Protein AF-A0A4Z0JCE6-F1 (afdb_monomer_lite)

Structure (mmCIF, N/CA/C/O backbone):
data_AF-A0A4Z0JCE6-F1
#
_entry.id   AF-A0A4Z0JCE6-F1
#
loop_
_atom_site.group_PDB
_atom_site.id
_atom_site.type_symbol
_atom_site.label_atom_id
_atom_site.label_alt_id
_atom_site.label_comp_id
_atom_site.label_asym_id
_atom_site.label_entity_id
_atom_site.label_seq_id
_atom_site.pdbx_PDB_ins_code
_atom_site.Cartn_x
_atom_site.Cartn_y
_atom_site.Cartn_z
_atom_site.occupancy
_atom_site.B_iso_or_equiv
_atom_site.auth_seq_id
_atom_site.auth_comp_id
_atom_site.auth_asym_id
_atom_site.auth_atom_id
_atom_site.pdbx_PDB_model_num
ATOM 1 N N . MET A 1 1 ? 18.929 -9.005 -11.482 1.00 52.47 1 MET A N 1
ATOM 2 C CA . MET A 1 1 ? 18.056 -8.595 -12.606 1.00 52.47 1 MET A CA 1
ATOM 3 C C . MET A 1 1 ? 18.894 -7.734 -13.531 1.00 52.47 1 MET A C 1
ATOM 5 O O . MET A 1 1 ? 19.458 -6.765 -13.039 1.00 52.47 1 MET A O 1
ATOM 9 N N . LYS A 1 2 ? 19.049 -8.124 -14.800 1.00 52.56 2 LYS A N 1
ATOM 10 C CA . LYS A 1 2 ? 19.831 -7.386 -15.803 1.00 52.56 2 LYS A CA 1
ATOM 11 C C . LYS A 1 2 ? 18.882 -6.954 -16.922 1.00 52.56 2 LYS A C 1
ATOM 13 O O . LYS A 1 2 ? 18.143 -7.790 -17.440 1.00 52.56 2 LYS A O 1
ATOM 18 N N . THR A 1 3 ? 18.894 -5.665 -17.233 1.00 54.94 3 THR A N 1
ATOM 19 C CA . THR A 1 3 ? 18.246 -5.094 -18.416 1.00 54.94 3 THR A CA 1
ATOM 20 C C . THR A 1 3 ? 19.361 -4.690 -19.367 1.00 54.94 3 THR A C 1
ATOM 22 O O . THR A 1 3 ? 20.324 -4.066 -18.922 1.00 54.94 3 THR A O 1
ATOM 25 N N . GLN A 1 4 ? 19.256 -5.058 -20.638 1.00 74.31 4 GLN A N 1
ATOM 26 C CA . GLN A 1 4 ? 20.188 -4.638 -21.682 1.00 74.31 4 GLN A CA 1
ATOM 27 C C . GLN A 1 4 ? 19.403 -3.940 -22.783 1.00 74.31 4 GLN A C 1
ATOM 29 O O . GLN A 1 4 ? 18.333 -4.405 -23.173 1.00 74.31 4 GLN A O 1
ATOM 34 N N . VAL A 1 5 ? 19.925 -2.811 -23.248 1.00 76.12 5 VAL A N 1
ATOM 35 C CA . VAL A 1 5 ? 19.391 -2.100 -24.407 1.00 76.12 5 VAL A CA 1
ATOM 36 C C . VAL A 1 5 ? 20.322 -2.417 -25.562 1.00 76.12 5 VAL A C 1
ATOM 38 O O . VAL A 1 5 ? 21.513 -2.125 -25.486 1.00 76.12 5 VAL A O 1
ATOM 41 N N . ILE A 1 6 ? 19.783 -3.066 -26.584 1.00 81.88 6 ILE A N 1
ATOM 42 C CA . ILE A 1 6 ? 20.495 -3.405 -27.809 1.00 81.88 6 ILE A CA 1
ATOM 43 C C . ILE A 1 6 ? 19.996 -2.444 -28.878 1.00 81.88 6 ILE A C 1
ATOM 45 O O . ILE A 1 6 ? 18.786 -2.257 -29.033 1.00 81.88 6 ILE A O 1
ATOM 49 N N . ASN A 1 7 ? 20.940 -1.821 -29.575 1.00 76.38 7 ASN A N 1
ATOM 50 C CA . ASN A 1 7 ? 20.650 -1.002 -30.735 1.00 76.38 7 ASN A CA 1
ATOM 51 C C . ASN A 1 7 ? 20.982 -1.840 -31.969 1.00 76.38 7 ASN A C 1
ATOM 53 O O . ASN A 1 7 ? 22.150 -2.124 -32.223 1.00 76.38 7 ASN A O 1
ATOM 57 N N . ASP A 1 8 ? 19.948 -2.303 -32.659 1.00 66.62 8 ASP A N 1
ATOM 58 C CA . ASP A 1 8 ? 20.059 -3.169 -33.828 1.00 66.62 8 ASP A CA 1
ATOM 59 C C . ASP A 1 8 ? 19.451 -2.431 -35.021 1.00 66.62 8 ASP A C 1
ATOM 61 O O . ASP A 1 8 ? 18.231 -2.315 -35.108 1.00 66.62 8 ASP A O 1
ATOM 65 N N . HIS A 1 9 ? 20.290 -1.869 -35.896 1.00 60.09 9 HIS A N 1
ATOM 66 C CA . HIS A 1 9 ? 19.865 -1.179 -37.124 1.00 60.09 9 HIS A CA 1
ATOM 67 C C . HIS A 1 9 ? 18.701 -0.182 -36.906 1.00 60.09 9 HIS A C 1
ATOM 69 O O . HIS A 1 9 ? 17.606 -0.358 -37.444 1.00 60.09 9 HIS A O 1
ATOM 75 N N . ASP A 1 10 ? 18.910 0.822 -36.044 1.00 63.88 10 ASP A N 1
ATOM 76 C CA . ASP A 1 10 ? 17.919 1.837 -35.624 1.00 63.88 10 ASP A CA 1
ATOM 77 C C . ASP A 1 10 ? 16.664 1.304 -34.906 1.00 63.88 10 ASP A C 1
ATOM 79 O O . ASP A 1 10 ? 15.736 2.056 -34.586 1.00 63.88 10 ASP A O 1
ATOM 83 N N . LYS A 1 11 ? 16.629 0.009 -34.575 1.00 75.56 11 LYS A N 1
ATOM 84 C CA . LYS A 1 11 ? 15.600 -0.591 -33.727 1.00 75.56 11 LYS A CA 1
ATOM 85 C C . LYS A 1 11 ? 16.148 -0.792 -32.326 1.00 75.56 11 LYS A C 1
ATOM 87 O O . LYS A 1 11 ? 17.077 -1.557 -32.076 1.00 75.56 11 LYS A O 1
ATOM 92 N N . ILE A 1 12 ? 15.491 -0.135 -31.380 1.00 79.31 12 ILE A N 1
ATOM 93 C CA . ILE A 1 12 ? 15.782 -0.311 -29.963 1.00 79.31 12 ILE A CA 1
ATOM 94 C C . ILE A 1 12 ? 15.058 -1.561 -29.466 1.00 79.31 12 ILE A C 1
ATOM 96 O O . ILE A 1 12 ? 13.821 -1.629 -29.457 1.00 79.31 12 ILE A O 1
ATOM 100 N N . ILE A 1 13 ? 15.845 -2.542 -29.026 1.00 82.38 13 ILE A N 1
ATOM 101 C CA . ILE A 1 13 ? 15.374 -3.789 -28.427 1.00 82.38 13 ILE A CA 1
ATOM 102 C C . ILE A 1 13 ? 15.821 -3.821 -26.972 1.00 82.38 13 ILE A C 1
ATOM 104 O O . ILE A 1 13 ? 16.997 -3.661 -26.649 1.00 82.38 13 ILE A O 1
ATOM 108 N N . VAL A 1 14 ? 14.873 -4.049 -26.069 1.00 75.00 14 VAL A N 1
ATOM 109 C CA . VAL A 1 14 ? 15.154 -4.114 -24.636 1.00 75.00 14 VAL A CA 1
ATOM 110 C C . VAL A 1 14 ? 15.045 -5.555 -24.181 1.00 75.00 14 VAL A C 1
ATOM 112 O O . VAL A 1 14 ? 13.976 -6.156 -24.255 1.00 75.00 14 VAL A O 1
ATOM 115 N N . VAL A 1 15 ? 16.152 -6.110 -23.698 1.00 77.00 15 VAL A N 1
ATOM 116 C CA . VAL A 1 15 ? 16.209 -7.462 -23.146 1.00 77.00 15 VAL A CA 1
ATOM 117 C C . VAL A 1 15 ? 16.034 -7.391 -21.635 1.00 77.00 15 VAL A C 1
ATOM 119 O O . VAL A 1 15 ? 16.836 -6.780 -20.927 1.00 77.00 15 VAL A O 1
ATOM 122 N N . TYR A 1 16 ? 14.989 -8.039 -21.126 1.00 61.94 16 TYR A N 1
ATOM 123 C CA . TYR A 1 16 ? 14.695 -8.143 -19.699 1.00 61.94 16 TYR A CA 1
ATOM 124 C C . TYR A 1 16 ? 14.464 -9.605 -19.308 1.00 61.94 16 TYR A C 1
ATOM 126 O O . TYR A 1 16 ? 13.560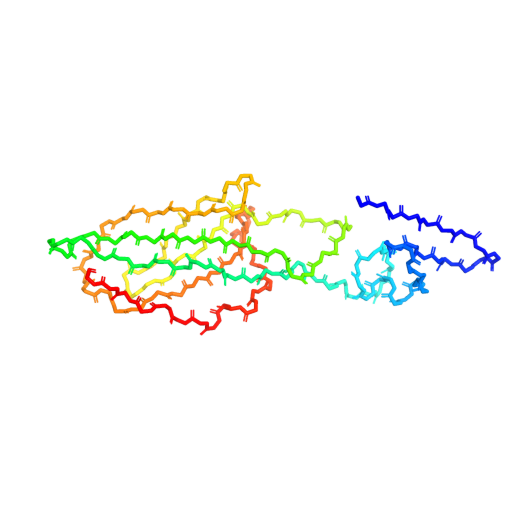 -10.261 -19.827 1.00 61.94 16 TYR A O 1
ATOM 134 N N . ASN A 1 17 ? 15.286 -10.117 -18.382 1.00 67.94 17 ASN A N 1
ATOM 135 C CA . ASN A 1 17 ? 15.288 -11.525 -17.951 1.00 67.94 17 ASN A CA 1
ATOM 136 C C . ASN A 1 17 ? 15.326 -12.524 -19.130 1.00 67.94 17 ASN A C 1
ATOM 138 O O . ASN A 1 17 ? 14.596 -13.512 -19.130 1.00 67.94 17 ASN A O 1
ATOM 142 N N . GLY A 1 18 ? 16.143 -12.241 -20.150 1.00 70.12 18 GLY A N 1
ATOM 143 C CA . GLY A 1 18 ? 16.300 -13.104 -21.328 1.00 70.12 18 GLY A CA 1
ATOM 144 C C . GLY A 1 18 ? 15.177 -13.008 -22.367 1.00 70.12 18 GLY A C 1
ATOM 145 O O . GLY A 1 18 ? 15.199 -13.755 -23.336 1.00 70.12 18 GLY A O 1
ATOM 146 N N . LYS A 1 19 ? 14.203 -12.103 -22.194 1.00 69.25 19 LYS A N 1
ATOM 147 C CA . LYS A 1 19 ? 13.151 -11.831 -23.186 1.00 69.25 19 LYS A CA 1
ATOM 148 C C . LYS A 1 19 ? 13.358 -10.474 -23.843 1.00 69.25 19 LYS A C 1
ATOM 150 O O . LYS A 1 19 ? 13.586 -9.494 -23.136 1.00 69.25 19 LYS A O 1
ATOM 155 N N . SER A 1 20 ? 13.222 -10.429 -25.163 1.00 80.06 20 SER A N 1
ATOM 156 C CA . SER A 1 20 ? 13.356 -9.216 -25.973 1.00 80.06 20 SER A CA 1
ATOM 157 C C . SER A 1 20 ? 12.014 -8.513 -26.164 1.00 80.06 20 SER A C 1
ATOM 159 O O . SER A 1 20 ? 11.002 -9.157 -26.439 1.00 80.06 20 SER A O 1
ATOM 161 N N . TYR A 1 21 ? 12.014 -7.188 -26.042 1.00 77.62 21 TYR A N 1
ATOM 162 C CA . TYR A 1 21 ? 10.844 -6.335 -26.238 1.00 77.62 21 TYR A CA 1
ATOM 163 C C . TYR A 1 21 ? 11.179 -5.202 -27.222 1.00 77.62 21 TYR A C 1
ATOM 165 O O . TYR A 1 21 ? 12.177 -4.508 -27.004 1.00 77.62 21 TYR A O 1
ATOM 173 N N . PRO A 1 22 ? 10.363 -4.963 -28.266 1.00 82.25 22 PRO A N 1
ATOM 174 C CA . PRO A 1 22 ? 10.521 -3.796 -29.136 1.00 82.25 22 PRO A CA 1
ATOM 175 C C . PRO A 1 22 ? 10.225 -2.503 -28.365 1.00 82.25 22 PRO A C 1
ATOM 177 O O . PRO A 1 22 ? 9.381 -2.512 -27.467 1.00 82.25 22 PRO A O 1
ATOM 180 N N . ALA A 1 23 ? 10.866 -1.390 -28.737 1.00 77.12 23 ALA A N 1
ATOM 181 C CA . ALA A 1 23 ? 10.812 -0.098 -28.038 1.00 77.12 23 ALA A CA 1
ATOM 182 C C . ALA A 1 23 ? 9.417 0.307 -27.528 1.00 77.12 23 ALA A C 1
ATOM 184 O O . ALA A 1 23 ? 9.243 0.500 -26.333 1.00 77.12 23 ALA A O 1
ATOM 185 N N . ASN A 1 24 ? 8.392 0.326 -28.387 1.00 74.19 24 ASN A N 1
ATOM 186 C CA . ASN A 1 24 ? 7.025 0.707 -27.996 1.00 74.19 24 ASN A CA 1
ATOM 187 C C . ASN A 1 24 ? 6.438 -0.229 -26.921 1.00 74.19 24 ASN A C 1
ATOM 189 O O . ASN A 1 24 ? 5.818 0.211 -25.951 1.00 74.19 24 ASN A O 1
ATOM 193 N N . GLN A 1 25 ? 6.668 -1.538 -27.049 1.00 70.19 25 GLN A N 1
ATOM 194 C CA . GLN A 1 25 ? 6.238 -2.512 -26.048 1.00 70.19 25 GLN A CA 1
ATOM 195 C C . GLN A 1 25 ? 7.056 -2.368 -24.761 1.00 70.19 25 GLN A C 1
ATOM 197 O O . GLN A 1 25 ? 6.480 -2.353 -23.676 1.00 70.19 25 GLN A O 1
ATOM 202 N N . ALA A 1 26 ? 8.371 -2.188 -24.867 1.00 66.50 26 ALA A N 1
ATOM 203 C CA . ALA A 1 26 ? 9.254 -1.915 -23.743 1.00 66.50 26 ALA A CA 1
ATOM 204 C C . ALA A 1 26 ? 8.841 -0.633 -22.999 1.00 66.50 26 ALA A C 1
ATOM 206 O O . ALA A 1 26 ? 8.806 -0.633 -21.773 1.00 66.50 26 ALA A O 1
ATOM 207 N N . SER A 1 27 ? 8.421 0.418 -23.702 1.00 67.25 27 SER A N 1
ATOM 208 C CA . SER A 1 27 ? 7.929 1.674 -23.125 1.00 67.25 27 SER A CA 1
ATOM 209 C C . SER A 1 27 ? 6.555 1.549 -22.488 1.00 67.25 27 SER A C 1
ATOM 211 O O . SER A 1 27 ? 6.346 2.025 -21.371 1.00 67.25 27 SER A O 1
ATOM 213 N N . LYS A 1 28 ? 5.633 0.803 -23.107 1.00 57.03 28 LYS A N 1
ATOM 214 C CA . LYS A 1 28 ? 4.363 0.408 -22.471 1.00 57.03 28 LYS A CA 1
ATOM 215 C C . LYS A 1 28 ? 4.572 -0.456 -21.224 1.00 57.03 28 LYS A C 1
ATOM 217 O O . LYS A 1 28 ? 3.712 -0.465 -20.342 1.00 57.03 28 LYS A O 1
ATOM 222 N N . LEU A 1 29 ? 5.693 -1.169 -21.135 1.00 54.09 29 LEU A N 1
ATOM 223 C CA . LEU A 1 29 ? 6.101 -1.974 -19.980 1.00 54.09 29 LEU A CA 1
ATOM 224 C C . LEU A 1 29 ? 7.016 -1.213 -18.997 1.00 54.09 29 LEU A C 1
ATOM 226 O O . LEU A 1 29 ? 7.316 -1.742 -17.930 1.00 54.09 29 LEU A O 1
ATOM 230 N N . GLY A 1 30 ? 7.435 0.019 -19.314 1.00 55.47 30 GLY A N 1
ATOM 231 C CA . GLY A 1 30 ? 8.345 0.826 -18.487 1.00 55.47 30 GLY A CA 1
ATOM 232 C C . GLY A 1 30 ? 9.773 0.270 -18.372 1.00 55.47 30 GLY A C 1
ATOM 233 O O . GLY A 1 30 ? 10.444 0.475 -17.359 1.00 55.47 30 GLY A O 1
ATOM 234 N N . LEU A 1 31 ? 10.211 -0.479 -19.385 1.00 58.38 31 LEU A N 1
ATOM 235 C CA . LEU A 1 31 ? 11.571 -0.994 -19.553 1.00 58.38 31 LEU A CA 1
ATOM 236 C C . LEU A 1 31 ? 12.474 -0.015 -20.327 1.00 58.38 31 LEU A C 1
ATOM 238 O O . LEU A 1 31 ? 13.694 -0.129 -20.238 1.00 58.38 31 LEU A O 1
ATOM 242 N N . TYR A 1 32 ? 11.882 0.920 -21.081 1.00 62.78 32 TYR A N 1
ATOM 243 C CA . TYR A 1 32 ? 12.574 1.896 -21.928 1.00 62.78 32 TYR A CA 1
ATOM 244 C C . TYR A 1 32 ? 11.782 3.213 -22.016 1.00 62.78 32 TYR A C 1
ATOM 246 O O . TYR A 1 32 ? 10.584 3.161 -22.303 1.00 62.78 32 TYR A O 1
ATOM 254 N N . PRO A 1 33 ? 12.389 4.386 -21.778 1.00 56.38 33 PRO A N 1
ATOM 255 C CA . PRO A 1 33 ? 11.693 5.665 -21.904 1.00 56.38 33 PRO A CA 1
ATOM 256 C C . PRO A 1 33 ? 11.466 6.027 -23.384 1.00 56.38 33 PRO A C 1
ATOM 258 O O . PRO A 1 33 ? 12.413 6.035 -24.163 1.00 56.38 33 PRO A O 1
ATOM 261 N N . GLN A 1 34 ? 10.230 6.366 -23.773 1.00 65.56 34 GLN A N 1
ATOM 262 C CA . GLN A 1 34 ? 9.892 6.839 -25.127 1.00 65.56 34 GLN A CA 1
ATOM 263 C C . GLN A 1 34 ? 8.962 8.055 -25.060 1.00 65.56 34 GLN A C 1
ATOM 265 O O . GLN A 1 34 ? 7.947 8.042 -24.359 1.00 65.56 34 GLN A O 1
ATOM 270 N N . SER A 1 35 ? 9.300 9.106 -25.813 1.00 59.28 35 SER A N 1
ATOM 271 C CA . SER A 1 35 ? 8.482 10.320 -25.906 1.00 59.28 35 SER A CA 1
ATOM 272 C C . SER A 1 35 ? 7.080 10.003 -26.442 1.00 59.28 35 SER A C 1
ATOM 274 O O . SER A 1 35 ? 6.923 9.195 -27.355 1.00 59.28 35 SER A O 1
ATOM 276 N N . GLY A 1 36 ? 6.045 10.607 -25.852 1.00 60.00 36 GLY A N 1
ATOM 277 C CA . GLY A 1 36 ? 4.649 10.411 -26.266 1.00 60.00 36 GLY A CA 1
ATOM 278 C C . GLY A 1 36 ? 3.980 9.113 -25.788 1.00 60.00 36 GLY A C 1
ATOM 279 O O . GLY A 1 36 ? 2.774 8.957 -25.970 1.00 60.00 36 GLY A O 1
ATOM 280 N N . VAL A 1 37 ? 4.695 8.201 -25.116 1.00 52.72 37 VAL A N 1
ATOM 281 C CA . VAL A 1 37 ? 4.109 6.975 -24.547 1.00 52.72 37 VAL A CA 1
ATOM 282 C C . VAL A 1 37 ? 3.865 7.155 -23.048 1.00 52.72 37 VAL A C 1
ATOM 284 O O . VAL A 1 37 ? 4.782 7.400 -22.268 1.00 52.72 37 VAL A O 1
ATOM 287 N N . LYS A 1 38 ? 2.607 7.014 -22.608 1.00 48.75 38 LYS A N 1
ATOM 288 C CA . LYS A 1 38 ? 2.256 7.075 -21.181 1.00 48.75 38 LYS A CA 1
ATOM 289 C C . LYS A 1 38 ? 2.773 5.825 -20.462 1.00 48.75 38 LYS A C 1
ATOM 291 O O . LYS A 1 38 ? 2.155 4.766 -20.528 1.00 48.75 38 LYS A O 1
ATOM 296 N N . GLU A 1 39 ? 3.887 5.973 -19.756 1.00 48.31 39 GLU A N 1
ATOM 297 C CA . GLU A 1 39 ? 4.542 4.891 -19.015 1.00 48.31 39 GLU A CA 1
ATOM 298 C C . GLU A 1 39 ? 3.610 4.239 -17.975 1.00 48.31 39 GLU A C 1
ATOM 300 O O . GLU A 1 39 ? 2.907 4.913 -17.204 1.00 48.31 39 GLU A O 1
ATOM 305 N N . ASN A 1 40 ? 3.622 2.902 -17.921 1.00 47.44 40 ASN A N 1
ATOM 306 C CA . ASN A 1 40 ? 2.856 2.138 -16.939 1.00 47.44 40 ASN A CA 1
ATOM 307 C C . ASN A 1 40 ? 3.497 2.248 -15.552 1.00 47.44 40 ASN A C 1
ATOM 309 O O . ASN A 1 40 ? 4.547 1.681 -15.269 1.00 47.44 40 ASN A O 1
ATOM 313 N N . ARG A 1 41 ? 2.829 2.988 -14.668 1.00 51.84 41 ARG A N 1
ATOM 314 C CA . ARG A 1 41 ? 3.279 3.317 -13.309 1.00 51.84 41 ARG A CA 1
ATOM 315 C C . ARG A 1 41 ? 3.341 2.087 -12.392 1.00 51.84 41 ARG A C 1
ATOM 317 O O . ARG A 1 41 ? 2.535 1.162 -12.510 1.00 51.84 41 ARG A O 1
ATOM 324 N N . TRP A 1 42 ? 4.246 2.143 -11.407 1.00 54.44 42 TRP A N 1
ATOM 325 C CA . TRP A 1 42 ? 4.421 1.154 -10.334 1.00 54.44 42 TRP A CA 1
ATOM 326 C C . TRP A 1 42 ? 3.100 0.572 -9.841 1.00 54.44 42 TRP A C 1
ATOM 328 O O . TRP A 1 42 ? 2.218 1.297 -9.364 1.00 54.44 42 TRP A O 1
ATOM 338 N N . THR A 1 43 ? 3.007 -0.753 -9.906 1.00 68.31 43 THR A N 1
ATOM 339 C CA . THR A 1 43 ? 1.847 -1.483 -9.415 1.00 68.31 43 THR A CA 1
ATOM 340 C C . THR A 1 43 ? 2.238 -2.258 -8.164 1.00 68.31 43 THR A C 1
ATOM 342 O O . THR A 1 43 ? 3.134 -3.103 -8.191 1.00 68.31 43 THR A O 1
ATOM 345 N N . TYR A 1 44 ? 1.564 -1.964 -7.052 1.00 77.19 44 TYR A N 1
ATOM 346 C CA . TYR A 1 44 ? 1.742 -2.690 -5.796 1.00 77.19 44 TYR A CA 1
ATOM 347 C C . TYR A 1 44 ? 0.530 -3.573 -5.484 1.00 77.19 44 TYR A C 1
ATOM 349 O O . TYR A 1 44 ? -0.622 -3.202 -5.713 1.00 77.19 44 TYR A O 1
ATOM 357 N N . LYS A 1 45 ? 0.778 -4.711 -4.844 1.00 81.81 45 LYS A N 1
ATOM 358 C CA . LYS A 1 45 ? -0.234 -5.562 -4.213 1.00 81.81 45 LYS A CA 1
ATOM 359 C C . LYS A 1 45 ? -0.026 -5.557 -2.706 1.00 81.81 45 LYS A C 1
ATOM 361 O O . LYS A 1 45 ? 1.089 -5.751 -2.226 1.00 81.81 45 LYS A O 1
ATOM 366 N N . LEU A 1 46 ? -1.098 -5.340 -1.949 1.00 86.88 46 LEU A N 1
ATOM 367 C CA . LEU A 1 46 ? -1.079 -5.517 -0.500 1.00 86.88 46 LEU A CA 1
ATOM 368 C C . LEU A 1 46 ? -1.181 -7.001 -0.169 1.00 86.88 46 LEU A C 1
ATOM 370 O O . LEU A 1 46 ? -2.081 -7.695 -0.644 1.00 86.88 46 LEU A O 1
ATOM 374 N N . 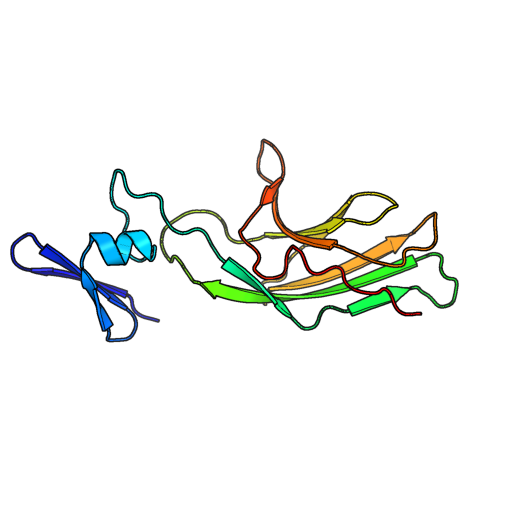THR A 1 47 ? -0.288 -7.463 0.693 1.00 88.00 47 THR A N 1
ATOM 375 C CA . THR A 1 47 ? -0.282 -8.823 1.224 1.00 88.00 47 THR A CA 1
ATOM 376 C C . THR A 1 47 ? -0.134 -8.790 2.742 1.00 88.00 47 THR A C 1
ATOM 378 O O . THR A 1 47 ? 0.351 -7.814 3.325 1.00 88.00 47 THR A O 1
ATOM 381 N N . ASN A 1 48 ? -0.598 -9.851 3.405 1.00 90.38 48 ASN A N 1
ATOM 382 C CA . ASN A 1 48 ? -0.462 -10.048 4.853 1.00 90.38 48 ASN A CA 1
ATOM 383 C C . ASN A 1 48 ? -0.989 -8.877 5.699 1.00 90.38 48 ASN A C 1
ATOM 385 O O . ASN A 1 48 ? -0.429 -8.545 6.748 1.00 90.38 48 ASN A O 1
ATOM 389 N N . VAL A 1 49 ? -2.062 -8.230 5.235 1.00 91.00 49 VAL A N 1
ATOM 390 C CA . VAL A 1 49 ? -2.652 -7.092 5.938 1.00 91.00 49 VAL A CA 1
ATOM 391 C C . VAL A 1 49 ? -3.369 -7.575 7.191 1.00 91.00 49 VAL A C 1
ATOM 393 O O . VAL A 1 49 ? -4.258 -8.420 7.136 1.00 91.00 49 VAL A O 1
ATOM 396 N N . LYS A 1 50 ? -3.001 -6.994 8.331 1.00 93.25 50 LYS A N 1
ATOM 397 C CA . LYS A 1 50 ? -3.632 -7.218 9.631 1.00 93.25 50 LYS A CA 1
ATOM 398 C C . LYS A 1 50 ? -4.052 -5.872 10.208 1.00 93.25 50 LYS A C 1
ATOM 400 O O . LYS A 1 50 ? -3.223 -4.972 10.341 1.00 93.25 50 LYS A O 1
ATOM 405 N N . ALA A 1 51 ? -5.324 -5.747 10.573 1.00 92.94 51 ALA A N 1
ATOM 406 C CA . ALA A 1 51 ? -5.864 -4.592 11.279 1.00 92.94 51 ALA A CA 1
ATOM 407 C C . ALA A 1 51 ? -6.553 -5.073 12.562 1.00 92.94 51 ALA A C 1
ATOM 409 O O . ALA A 1 51 ? -7.595 -5.722 12.499 1.00 92.94 51 ALA A O 1
ATOM 410 N N . LYS A 1 52 ? -5.955 -4.778 13.720 1.00 93.88 52 LYS A N 1
ATOM 411 C CA . LYS A 1 52 ? -6.423 -5.246 15.032 1.00 93.88 52 LYS A CA 1
ATOM 412 C C . LYS A 1 52 ? -6.629 -4.084 15.988 1.00 93.88 52 LYS A C 1
ATOM 414 O O . LYS A 1 52 ? -5.783 -3.189 16.060 1.00 93.88 52 LYS A O 1
ATOM 419 N N . ARG A 1 53 ? -7.732 -4.097 16.730 1.00 92.81 53 ARG A N 1
ATOM 420 C CA . ARG A 1 53 ? -7.934 -3.166 17.848 1.00 92.81 53 ARG A CA 1
ATOM 421 C C . ARG A 1 53 ? -7.231 -3.678 19.100 1.00 92.81 53 ARG A C 1
ATOM 423 O O . ARG A 1 53 ? -6.941 -4.860 19.210 1.00 92.81 53 ARG A O 1
ATOM 430 N N . SER A 1 54 ? -6.935 -2.787 20.041 1.00 90.38 54 SER A N 1
ATOM 431 C CA . SER A 1 54 ? -6.592 -3.226 21.396 1.00 90.38 54 SER A CA 1
ATOM 432 C C . SER A 1 54 ? -7.789 -3.901 22.065 1.00 90.38 54 SER A C 1
ATOM 434 O O . SER A 1 54 ? -8.937 -3.633 21.699 1.00 90.38 54 SER A O 1
ATOM 436 N N . LYS A 1 55 ? -7.529 -4.686 23.123 1.00 85.06 55 LYS A N 1
ATOM 437 C CA . LYS A 1 55 ? -8.578 -5.230 24.006 1.00 85.06 55 LYS A CA 1
ATOM 438 C C . LYS A 1 55 ? -9.530 -4.129 24.497 1.00 85.06 55 LYS A C 1
ATOM 440 O O . LYS A 1 55 ? -10.742 -4.299 24.434 1.00 85.06 55 LYS A O 1
ATOM 445 N N . SER A 1 56 ? -8.977 -2.966 24.859 1.00 85.50 56 SER A N 1
ATOM 446 C CA . SER A 1 56 ? -9.728 -1.771 25.274 1.00 85.50 56 SER A CA 1
ATOM 447 C C . SER A 1 56 ? -10.484 -1.056 24.146 1.00 85.50 56 SER A C 1
ATOM 449 O O . SER A 1 56 ? -11.232 -0.121 24.403 1.00 85.50 56 SER A O 1
ATOM 451 N N . GLY A 1 57 ? -10.251 -1.408 22.878 1.00 85.88 57 GLY A N 1
ATOM 452 C CA . GLY A 1 57 ? -10.887 -0.780 21.718 1.00 85.88 57 GLY A CA 1
ATOM 453 C C . GLY A 1 57 ? -10.443 0.657 21.409 1.00 85.88 57 GLY A C 1
ATOM 454 O O . GLY A 1 57 ? -10.894 1.205 20.404 1.00 85.88 57 GLY A O 1
ATOM 455 N N . LYS A 1 58 ? -9.560 1.254 22.223 1.00 89.94 58 LYS A N 1
ATOM 456 C CA . LYS A 1 58 ? -9.101 2.652 22.102 1.00 89.94 58 LYS A CA 1
ATOM 457 C C . LYS A 1 58 ? -7.969 2.848 21.089 1.00 89.94 58 LYS A C 1
ATOM 459 O O . LYS A 1 58 ? -7.709 3.976 20.672 1.00 89.94 58 LYS A O 1
ATOM 464 N N . THR A 1 59 ? -7.283 1.782 20.672 1.00 93.25 59 THR A N 1
ATOM 465 C CA . THR A 1 59 ? -6.205 1.860 19.672 1.00 93.25 59 THR A CA 1
ATOM 466 C C . THR A 1 59 ? -6.420 0.882 18.526 1.00 93.25 59 THR A C 1
ATOM 468 O O . THR A 1 59 ? -7.088 -0.142 18.666 1.00 93.25 59 THR A O 1
ATOM 471 N N . LEU A 1 60 ? -5.863 1.227 17.365 1.00 95.00 60 LEU A N 1
ATOM 472 C CA . LEU A 1 60 ? -5.870 0.413 16.157 1.00 95.00 60 LEU A CA 1
ATOM 473 C C . LEU A 1 60 ? -4.432 0.222 15.676 1.00 95.00 60 LEU A C 1
ATOM 475 O O . LEU A 1 60 ? -3.709 1.194 15.451 1.00 95.00 60 LEU A O 1
ATOM 479 N N . LYS A 1 61 ? -4.036 -1.039 15.507 1.00 95.31 61 LYS A N 1
ATOM 480 C CA . LYS A 1 61 ? -2.761 -1.458 14.930 1.00 95.31 61 LYS A CA 1
ATOM 481 C C . LYS A 1 61 ? -3.014 -2.003 13.532 1.00 95.31 61 LYS A C 1
ATOM 483 O O . LYS A 1 61 ? -3.748 -2.975 13.367 1.00 95.31 61 LYS A O 1
ATOM 488 N N . VAL A 1 62 ? -2.387 -1.386 12.540 1.00 95.25 62 VAL A N 1
ATOM 489 C CA . VAL A 1 62 ? -2.465 -1.789 11.135 1.00 95.25 62 VAL A CA 1
ATOM 490 C C . VAL A 1 62 ? -1.067 -2.120 10.642 1.00 95.25 62 VAL A C 1
ATOM 492 O O . VAL A 1 62 ? -0.135 -1.334 10.820 1.00 95.25 62 VAL A O 1
ATOM 495 N N . SER A 1 63 ? -0.913 -3.285 10.029 1.00 95.44 63 SER A N 1
ATOM 496 C CA . SER A 1 63 ? 0.344 -3.738 9.444 1.00 95.44 63 SER A CA 1
ATOM 497 C C . SER A 1 63 ? 0.105 -4.520 8.166 1.00 95.44 63 SER A C 1
ATOM 499 O O . SER A 1 63 ? -0.974 -5.074 7.978 1.00 95.44 63 SER A O 1
ATOM 501 N N . GLY A 1 64 ? 1.123 -4.612 7.325 1.00 93.94 64 GLY A N 1
ATOM 502 C CA . GLY A 1 64 ? 1.093 -5.434 6.125 1.00 93.94 64 GLY A CA 1
ATOM 503 C C . GLY A 1 64 ? 2.396 -5.337 5.351 1.00 93.94 64 GLY A C 1
ATOM 504 O O . GLY A 1 64 ? 3.386 -4.771 5.828 1.00 93.94 64 GLY A O 1
ATOM 505 N N . LYS A 1 65 ? 2.380 -5.891 4.144 1.00 91.38 65 LYS A N 1
ATOM 506 C CA . LYS A 1 65 ? 3.491 -5.861 3.200 1.00 91.38 65 LYS A CA 1
ATOM 507 C C . LYS A 1 65 ? 2.982 -5.413 1.834 1.00 91.38 65 LYS A C 1
ATOM 509 O O . LYS A 1 65 ? 1.853 -5.718 1.454 1.00 91.38 65 LYS A O 1
ATOM 514 N N . LEU A 1 66 ? 3.803 -4.657 1.119 1.00 87.62 66 LEU A N 1
ATOM 515 C CA . LEU A 1 66 ? 3.622 -4.416 -0.303 1.00 87.62 66 LEU A CA 1
ATOM 516 C C . LEU A 1 66 ? 4.503 -5.385 -1.080 1.00 87.62 66 LEU A C 1
ATOM 518 O O . LEU A 1 66 ? 5.668 -5.595 -0.746 1.00 87.62 66 LEU A O 1
ATOM 522 N N . VAL A 1 67 ? 3.931 -5.956 -2.127 1.00 83.81 67 VAL A N 1
ATOM 523 C CA . VAL A 1 67 ? 4.646 -6.712 -3.149 1.00 83.81 67 VAL A CA 1
ATOM 524 C C . VAL A 1 67 ? 4.561 -5.899 -4.426 1.00 83.81 67 VAL A C 1
ATOM 526 O O . VAL A 1 67 ? 3.479 -5.437 -4.788 1.00 83.81 67 VAL A O 1
ATOM 529 N N . VAL A 1 68 ? 5.694 -5.678 -5.081 1.00 77.94 68 VAL A N 1
ATOM 530 C CA . VAL A 1 68 ? 5.709 -5.048 -6.401 1.00 77.94 68 VAL A CA 1
ATOM 531 C C . VAL A 1 68 ? 5.219 -6.091 -7.400 1.00 77.94 68 VAL A C 1
ATOM 533 O O . VAL A 1 68 ? 5.782 -7.178 -7.458 1.00 77.94 68 VAL A O 1
ATOM 536 N N . THR A 1 69 ? 4.136 -5.800 -8.117 1.00 69.88 69 THR A N 1
ATOM 537 C CA . THR A 1 69 ? 3.538 -6.725 -9.097 1.00 69.88 69 THR A CA 1
ATOM 538 C C . THR A 1 69 ? 3.816 -6.333 -10.537 1.00 69.88 69 THR A C 1
ATOM 540 O O . THR A 1 69 ? 3.653 -7.164 -11.416 1.00 69.88 69 THR A O 1
ATOM 543 N N . ASN A 1 70 ? 4.227 -5.089 -10.777 1.00 62.97 70 ASN A N 1
ATOM 544 C CA . ASN A 1 70 ? 4.782 -4.655 -12.051 1.00 62.97 70 ASN A CA 1
ATOM 545 C C . ASN A 1 70 ? 5.912 -3.658 -11.759 1.00 62.97 70 ASN A C 1
ATOM 547 O O . ASN A 1 70 ? 5.696 -2.717 -10.985 1.00 62.97 70 ASN A O 1
ATOM 551 N N . ILE A 1 71 ? 7.103 -3.903 -12.306 1.00 50.34 71 ILE A N 1
ATOM 552 C CA . ILE A 1 71 ? 8.292 -3.065 -12.115 1.00 50.34 71 ILE A CA 1
ATOM 553 C C . ILE A 1 71 ? 8.532 -2.293 -13.41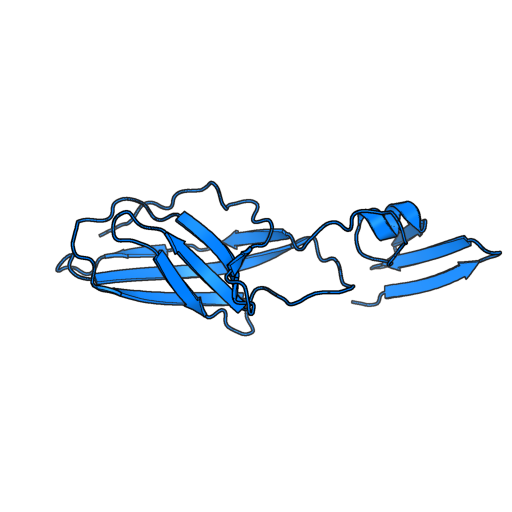9 1.00 50.34 71 ILE A C 1
ATOM 555 O O . ILE A 1 71 ? 9.099 -2.875 -14.338 1.00 50.34 71 ILE A O 1
ATOM 559 N N . PRO A 1 72 ? 8.194 -1.000 -13.520 1.00 50.19 72 PRO A N 1
ATOM 560 C CA . PRO A 1 72 ? 8.922 -0.127 -14.427 1.00 50.19 72 PRO A CA 1
ATOM 561 C C . PRO A 1 72 ? 10.239 0.264 -13.738 1.00 50.19 72 PRO A C 1
ATOM 563 O O . PRO A 1 72 ? 10.236 0.853 -12.653 1.00 50.19 72 PRO A O 1
ATOM 566 N N . LEU A 1 73 ? 11.376 -0.133 -14.316 1.00 45.72 73 LEU A N 1
ATOM 567 C CA . LEU A 1 73 ? 12.707 0.168 -13.767 1.00 45.72 73 LEU A CA 1
ATOM 568 C C . LEU A 1 73 ? 13.177 1.590 -14.102 1.00 45.72 73 LEU A C 1
ATOM 570 O O . LEU A 1 73 ? 14.147 2.048 -13.503 1.00 45.72 73 LEU A O 1
ATOM 574 N N . SER A 1 74 ? 12.493 2.322 -14.983 1.00 41.91 74 SER A N 1
ATOM 575 C CA . SER A 1 74 ? 12.872 3.693 -15.313 1.00 41.91 74 SER A CA 1
ATOM 576 C C . SER A 1 74 ? 11.873 4.711 -14.761 1.00 41.91 74 SER A C 1
ATOM 578 O O . SER A 1 74 ? 10.748 4.841 -15.220 1.00 41.91 74 SER A O 1
ATOM 580 N N . VAL A 1 75 ? 12.386 5.477 -13.796 1.00 46.16 75 VAL A N 1
ATOM 581 C CA . VAL A 1 75 ? 11.966 6.812 -13.348 1.00 46.16 75 VAL A CA 1
ATOM 582 C C . VAL A 1 75 ? 10.769 6.918 -12.372 1.00 46.16 75 VAL A C 1
ATOM 584 O O . VAL A 1 75 ? 9.661 6.434 -12.567 1.00 46.16 75 VAL A O 1
ATOM 587 N N . PHE A 1 76 ? 11.040 7.653 -11.286 1.00 50.47 76 PHE A N 1
ATOM 588 C CA . PHE A 1 76 ? 10.140 8.208 -10.263 1.00 50.47 76 PHE A CA 1
ATOM 589 C C . PHE A 1 76 ? 9.788 7.365 -9.019 1.00 50.47 76 PHE A C 1
ATOM 591 O O . PHE A 1 76 ? 8.827 6.607 -8.962 1.00 50.47 76 PHE A O 1
ATOM 598 N N . THR A 1 77 ? 10.538 7.674 -7.947 1.00 58.28 77 THR A N 1
ATOM 599 C CA . THR A 1 77 ? 10.202 7.610 -6.507 1.00 58.28 77 THR A CA 1
ATOM 600 C C . THR A 1 77 ? 9.395 6.393 -6.033 1.00 58.28 77 THR A C 1
ATOM 602 O O . THR A 1 77 ? 8.173 6.429 -6.115 1.00 58.28 77 THR A O 1
ATOM 605 N N . PRO A 1 78 ? 10.004 5.372 -5.402 1.00 71.69 78 PRO A N 1
ATOM 606 C CA . PRO A 1 78 ? 9.244 4.257 -4.836 1.00 71.69 78 PRO A CA 1
ATOM 607 C C . PRO A 1 78 ? 8.265 4.724 -3.748 1.00 71.69 78 PRO A C 1
ATOM 609 O O . PRO A 1 78 ? 8.464 5.762 -3.103 1.00 71.69 78 PRO A O 1
ATOM 612 N N . ALA A 1 79 ? 7.227 3.924 -3.482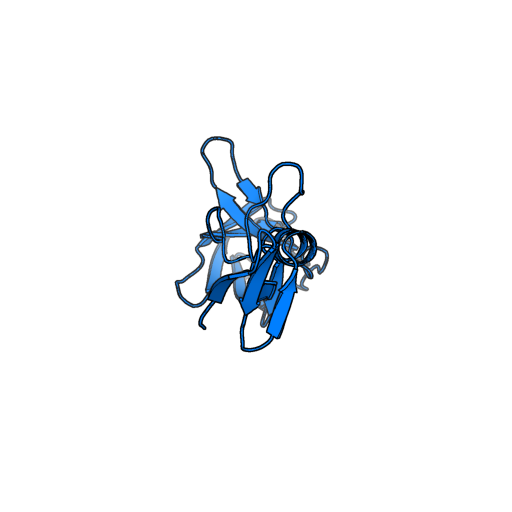 1.00 80.06 79 ALA A N 1
ATOM 613 C CA . ALA A 1 79 ? 6.348 4.155 -2.342 1.00 80.06 79 ALA A CA 1
ATOM 614 C C . ALA A 1 79 ? 7.164 4.251 -1.042 1.00 80.06 79 ALA A C 1
ATOM 616 O O . ALA A 1 79 ? 7.865 3.320 -0.651 1.00 80.06 79 ALA A O 1
ATOM 617 N N . LYS A 1 80 ? 7.040 5.384 -0.341 1.00 87.31 80 LYS A N 1
ATOM 618 C CA . LYS A 1 80 ? 7.694 5.621 0.960 1.00 87.31 80 LYS A CA 1
ATOM 619 C C . LYS A 1 80 ? 6.729 5.449 2.130 1.00 87.31 80 LYS A C 1
ATOM 621 O O . LYS A 1 80 ? 7.160 5.324 3.279 1.00 87.31 80 LYS A O 1
ATOM 626 N N . LYS A 1 81 ? 5.419 5.484 1.864 1.00 89.69 81 LYS A N 1
ATOM 627 C CA . LYS A 1 81 ? 4.369 5.404 2.881 1.00 89.69 81 LYS A CA 1
ATOM 628 C C . LYS A 1 81 ? 3.140 4.638 2.379 1.00 89.69 81 LYS A C 1
ATOM 630 O O . LYS A 1 81 ? 2.879 4.542 1.183 1.00 89.69 81 LYS A O 1
ATOM 635 N N . VAL A 1 82 ? 2.341 4.156 3.326 1.00 89.50 82 VAL A N 1
ATOM 636 C CA . VAL A 1 82 ? 0.979 3.657 3.109 1.00 89.50 82 VAL A CA 1
ATOM 637 C C . VAL A 1 82 ? -0.002 4.601 3.797 1.00 89.50 82 VAL A C 1
ATOM 639 O O . VAL A 1 82 ? 0.099 4.842 5.002 1.00 89.50 82 VAL A O 1
ATOM 642 N N . LYS A 1 83 ? -0.949 5.142 3.028 1.00 90.75 83 LYS A N 1
ATOM 643 C CA . LYS A 1 83 ? -2.121 5.870 3.518 1.00 90.75 83 LYS A CA 1
ATOM 644 C C . LYS A 1 83 ? -3.111 4.859 4.087 1.00 90.75 83 LYS A C 1
ATOM 646 O O . LYS A 1 83 ? -3.522 3.937 3.388 1.00 90.75 83 LYS A O 1
ATOM 651 N N . ILE A 1 84 ? -3.480 5.050 5.344 1.00 91.88 84 ILE A N 1
ATOM 652 C CA . ILE A 1 84 ? -4.484 4.282 6.072 1.00 91.88 84 ILE A CA 1
ATOM 653 C C . ILE A 1 84 ? -5.693 5.196 6.243 1.00 91.88 84 ILE A C 1
ATOM 655 O O . ILE A 1 84 ? -5.654 6.132 7.043 1.00 91.88 84 ILE A O 1
ATOM 659 N N . THR A 1 85 ? -6.755 4.935 5.490 1.00 91.00 85 THR A N 1
ATOM 660 C CA . THR A 1 85 ? -8.025 5.648 5.620 1.00 91.00 85 THR A CA 1
ATOM 661 C C . THR A 1 85 ? -8.958 4.859 6.526 1.00 91.00 85 THR A C 1
ATOM 663 O O . THR A 1 85 ? -9.176 3.660 6.344 1.00 91.00 85 THR A O 1
ATOM 666 N N . THR A 1 86 ? -9.520 5.551 7.510 1.00 91.88 86 THR A N 1
ATOM 667 C CA . THR A 1 86 ? -10.555 5.034 8.406 1.00 91.88 86 THR A CA 1
ATOM 668 C C . THR A 1 86 ? -11.674 6.064 8.519 1.00 91.88 86 THR A C 1
ATOM 670 O O . THR A 1 86 ? -11.477 7.227 8.172 1.00 91.88 86 THR A O 1
ATOM 673 N N . LYS A 1 87 ? -12.809 5.688 9.117 1.00 89.62 87 LYS A N 1
ATOM 674 C CA . LYS A 1 87 ? -13.868 6.654 9.458 1.00 89.62 87 LYS A CA 1
ATOM 675 C C . LYS A 1 87 ? -13.427 7.754 10.441 1.00 89.62 87 LYS A C 1
ATOM 677 O O . LYS A 1 87 ? -14.122 8.744 10.599 1.00 89.62 87 LYS A O 1
ATOM 682 N N . ASN A 1 88 ? -12.294 7.568 11.126 1.00 89.25 88 ASN A N 1
ATOM 683 C CA . ASN A 1 88 ? -11.724 8.545 12.060 1.00 89.25 88 ASN A CA 1
ATOM 684 C C . ASN A 1 88 ? -10.677 9.452 11.382 1.00 89.25 88 ASN A C 1
ATOM 686 O O . ASN A 1 88 ? -9.952 10.165 12.073 1.00 89.25 88 ASN A O 1
ATOM 690 N N . GLY A 1 89 ? -10.540 9.367 10.055 1.00 90.81 89 GLY A N 1
ATOM 691 C CA . GLY A 1 89 ? -9.588 10.137 9.265 1.00 90.81 89 GLY A CA 1
ATOM 692 C C . GLY A 1 89 ? -8.426 9.311 8.714 1.00 90.81 89 GLY A C 1
ATOM 693 O O . GLY A 1 89 ? -8.418 8.072 8.738 1.00 90.81 89 GLY A O 1
ATOM 694 N N . ILE A 1 90 ? -7.439 10.038 8.193 1.00 91.12 90 ILE A N 1
ATOM 695 C CA . ILE A 1 90 ? -6.289 9.506 7.462 1.00 91.12 90 ILE A CA 1
ATOM 696 C C . ILE A 1 90 ? -5.065 9.445 8.377 1.00 91.12 90 ILE A C 1
ATOM 698 O O . ILE A 1 90 ? -4.756 10.391 9.103 1.00 91.12 90 ILE A O 1
ATOM 702 N N . LYS A 1 91 ? -4.329 8.336 8.310 1.00 92.56 91 LYS A N 1
ATOM 703 C CA . LYS A 1 91 ? -3.008 8.171 8.927 1.00 92.56 91 LYS A CA 1
ATOM 704 C C . LYS A 1 91 ? -2.013 7.640 7.904 1.00 92.56 91 LYS A C 1
ATOM 706 O O . LYS A 1 91 ? -2.399 7.063 6.893 1.00 92.56 91 LYS A O 1
ATOM 711 N N . TYR A 1 92 ? -0.726 7.809 8.186 1.00 91.94 92 TYR A N 1
ATOM 712 C CA . TYR A 1 92 ? 0.350 7.342 7.315 1.00 91.94 92 TYR A CA 1
ATOM 713 C C . TYR A 1 92 ? 1.282 6.393 8.068 1.00 91.94 92 TYR A C 1
ATOM 715 O O . TYR A 1 92 ? 1.690 6.672 9.200 1.00 91.94 92 TYR A O 1
ATOM 723 N N . ALA A 1 93 ? 1.625 5.278 7.430 1.00 93.25 93 ALA A N 1
ATOM 724 C CA . ALA A 1 93 ? 2.642 4.340 7.889 1.00 93.25 93 ALA A CA 1
ATOM 725 C C . ALA A 1 93 ? 3.864 4.433 6.973 1.00 93.25 93 ALA A C 1
ATOM 727 O O . ALA A 1 93 ? 3.709 4.375 5.757 1.00 93.25 93 ALA A O 1
ATOM 728 N N . LYS A 1 94 ? 5.068 4.586 7.532 1.00 93.25 94 LYS A N 1
ATOM 729 C CA . LYS A 1 94 ? 6.313 4.554 6.752 1.00 93.25 94 LYS A CA 1
ATOM 730 C C . LYS A 1 94 ? 6.561 3.123 6.267 1.00 93.25 94 LYS A C 1
ATOM 732 O O . LYS A 1 94 ? 6.334 2.178 7.022 1.00 93.25 94 LYS A O 1
ATOM 737 N N . LEU A 1 95 ? 6.994 2.981 5.019 1.00 90.88 95 LEU A N 1
ATOM 738 C CA . LEU A 1 95 ? 7.444 1.703 4.479 1.00 90.88 95 LEU A CA 1
ATOM 739 C C . LEU A 1 95 ? 8.898 1.464 4.881 1.00 90.88 95 LEU A C 1
ATOM 741 O O . LEU A 1 95 ? 9.723 2.377 4.848 1.00 90.88 95 LEU A O 1
ATOM 745 N N . THR A 1 96 ? 9.202 0.235 5.279 1.00 91.50 96 THR A N 1
ATOM 746 C CA . THR A 1 96 ? 10.579 -0.215 5.492 1.00 91.50 96 THR A CA 1
ATOM 747 C C . THR A 1 96 ? 11.253 -0.528 4.155 1.00 91.50 96 THR A C 1
ATOM 749 O O . THR A 1 96 ? 10.583 -0.680 3.132 1.00 91.50 96 THR A O 1
ATOM 752 N N . LYS A 1 97 ? 12.581 -0.719 4.169 1.00 84.25 97 LYS A N 1
ATOM 753 C CA . LYS A 1 97 ? 13.338 -1.208 3.000 1.00 84.25 97 LYS A CA 1
ATOM 754 C C . LYS A 1 97 ? 12.799 -2.548 2.466 1.00 84.25 97 LYS A C 1
ATOM 756 O O . LYS A 1 97 ? 12.864 -2.800 1.273 1.00 84.25 97 LYS A O 1
ATOM 761 N N . LYS A 1 98 ? 12.199 -3.378 3.333 1.00 87.75 98 LYS A N 1
ATOM 762 C CA . LYS A 1 98 ? 11.574 -4.670 2.982 1.00 87.75 98 LYS A CA 1
ATOM 763 C C . LYS A 1 98 ? 10.099 -4.543 2.555 1.00 87.75 98 LYS A C 1
ATOM 765 O O . LYS A 1 98 ? 9.375 -5.539 2.553 1.00 87.75 98 LYS A O 1
ATOM 770 N N . LEU A 1 99 ? 9.633 -3.326 2.249 1.00 88.31 99 LEU A N 1
ATOM 771 C CA . LEU A 1 99 ? 8.255 -3.005 1.848 1.00 88.31 99 LEU A CA 1
ATOM 772 C C . LEU A 1 99 ? 7.179 -3.405 2.873 1.00 88.31 99 LEU A C 1
ATOM 774 O O . LEU A 1 99 ? 6.008 -3.582 2.535 1.00 88.31 99 LEU A O 1
ATOM 778 N N . THR A 1 100 ? 7.551 -3.531 4.145 1.00 93.69 100 THR A N 1
ATOM 779 C CA . THR A 1 100 ? 6.600 -3.759 5.238 1.00 93.69 100 THR A CA 1
ATOM 780 C C . THR A 1 100 ? 6.193 -2.440 5.878 1.00 93.69 100 THR A C 1
ATOM 782 O O . THR A 1 100 ? 6.928 -1.454 5.830 1.00 93.69 100 THR A O 1
ATOM 785 N N . PHE A 1 101 ? 5.014 -2.405 6.494 1.00 94.06 101 PHE A N 1
ATOM 786 C CA . PHE A 1 101 ? 4.559 -1.253 7.266 1.00 94.06 101 PHE A CA 1
ATOM 787 C C . PHE A 1 101 ? 3.846 -1.696 8.541 1.00 94.06 101 PHE A C 1
ATOM 789 O O . PHE A 1 101 ? 3.206 -2.748 8.596 1.00 94.06 101 PHE A O 1
ATOM 796 N N . LYS A 1 102 ? 3.941 -0.857 9.574 1.00 96.31 102 LYS A N 1
ATOM 797 C CA . LYS A 1 102 ? 3.230 -1.002 10.846 1.00 96.31 102 LYS A CA 1
ATOM 798 C C . LYS A 1 102 ? 2.924 0.387 11.389 1.00 96.31 102 LYS A C 1
ATOM 800 O O . LYS A 1 102 ? 3.802 1.245 11.443 1.00 96.31 102 LYS A O 1
ATOM 805 N N . LYS A 1 103 ? 1.683 0.614 11.806 1.00 95.88 103 LYS A N 1
ATOM 806 C CA . LYS A 1 103 ? 1.274 1.841 12.489 1.00 95.88 103 LYS A CA 1
ATOM 807 C C . LYS A 1 103 ? 0.246 1.520 13.557 1.00 95.88 103 LYS A C 1
ATOM 809 O O . LYS A 1 103 ? -0.719 0.805 13.300 1.00 95.88 103 LYS A O 1
ATOM 814 N N . THR A 1 104 ? 0.453 2.093 14.733 1.00 95.38 104 THR A N 1
ATOM 815 C CA . THR A 1 104 ? -0.511 2.084 15.831 1.00 95.38 104 THR A CA 1
ATOM 816 C C . THR A 1 104 ? -0.964 3.516 16.075 1.00 95.38 104 THR A C 1
ATOM 818 O O . THR A 1 104 ? -0.141 4.432 16.050 1.00 95.38 104 THR A O 1
ATOM 821 N N . PHE A 1 105 ? -2.263 3.729 16.265 1.00 94.81 105 PHE A N 1
ATOM 822 C CA . PHE A 1 105 ? -2.817 5.041 16.597 1.00 94.81 105 PHE A CA 1
ATOM 823 C C . PHE A 1 105 ? -4.096 4.917 17.429 1.00 94.81 105 PHE A C 1
ATOM 825 O O . PHE A 1 105 ? -4.798 3.905 17.363 1.00 94.81 105 PHE A O 1
ATOM 832 N N . LYS A 1 106 ? -4.393 5.954 18.221 1.00 93.38 106 LYS A N 1
ATOM 833 C CA . LYS A 1 106 ? -5.642 6.060 18.986 1.00 93.38 106 LYS A CA 1
ATOM 834 C C . LYS A 1 106 ? -6.828 6.267 18.039 1.00 93.38 106 LYS A C 1
ATOM 836 O O . LYS A 1 106 ? -6.712 6.966 17.030 1.00 93.38 106 LYS A O 1
ATOM 841 N N . ILE A 1 107 ? -7.964 5.663 18.368 1.00 92.50 107 ILE A N 1
ATOM 842 C CA . ILE A 1 107 ? -9.216 5.778 17.618 1.00 92.50 107 ILE A CA 1
ATOM 843 C C . ILE A 1 107 ? -10.322 6.312 18.529 1.00 92.50 107 ILE A C 1
ATOM 845 O O . ILE A 1 107 ? -10.490 5.830 19.640 1.00 92.50 107 ILE A O 1
ATOM 849 N N . LYS A 1 108 ? -11.077 7.309 18.047 1.00 87.44 108 LYS A N 1
ATOM 850 C CA . LYS A 1 108 ? -12.197 7.910 18.794 1.00 87.44 108 LYS A CA 1
ATOM 851 C C . LYS A 1 108 ? -13.462 7.054 18.712 1.00 87.44 108 LYS A C 1
ATOM 853 O O . LYS A 1 108 ? -14.159 6.867 19.695 1.00 87.44 108 LYS A O 1
ATOM 858 N N . LYS A 1 109 ? -13.749 6.507 17.526 1.00 87.81 109 LYS A N 1
ATOM 859 C CA . LYS A 1 109 ? -14.926 5.664 17.266 1.00 87.81 109 LYS A CA 1
ATOM 860 C C . LYS A 1 109 ? -14.507 4.267 16.804 1.00 87.81 109 LYS A C 1
ATOM 862 O O . LYS A 1 109 ? -13.476 4.110 16.143 1.00 87.81 109 LYS A O 1
ATOM 867 N N . LYS A 1 110 ? -15.354 3.262 17.070 1.00 87.12 110 LYS A N 1
ATOM 868 C CA . LYS A 1 110 ? -15.171 1.856 16.650 1.00 87.12 110 LYS A CA 1
ATOM 869 C C . LYS A 1 110 ? -14.988 1.732 15.133 1.00 87.12 110 LYS A C 1
ATOM 871 O O . LYS A 1 110 ? -15.940 1.909 14.373 1.00 87.12 110 LYS A O 1
ATOM 876 N N . VAL A 1 111 ? -13.774 1.417 14.688 1.00 88.19 111 VAL A N 1
ATOM 877 C CA . VAL A 1 111 ? -13.439 1.214 13.268 1.00 88.19 111 VAL A CA 1
ATOM 878 C C . VAL A 1 111 ? -13.707 -0.245 12.889 1.00 88.19 111 VAL A C 1
ATOM 880 O O . VAL A 1 111 ? -13.159 -1.143 13.522 1.00 88.19 111 VAL A O 1
ATOM 883 N N . LYS A 1 112 ? -14.555 -0.484 11.879 1.00 89.25 112 LYS A N 1
ATOM 884 C CA . LYS A 1 112 ? -14.881 -1.835 11.369 1.00 89.25 112 LYS A CA 1
ATOM 885 C C . LYS A 1 112 ? -14.067 -2.222 10.126 1.00 89.25 112 LYS A C 1
ATOM 887 O O . LYS A 1 112 ? -13.838 -3.406 9.897 1.00 89.25 112 LYS A O 1
ATOM 892 N N . LYS A 1 113 ? -13.644 -1.234 9.331 1.00 91.06 113 LYS A N 1
ATOM 893 C CA . LYS A 1 113 ? -12.924 -1.407 8.063 1.00 91.06 113 LYS A CA 1
ATOM 894 C C . LYS A 1 113 ? -11.805 -0.372 7.938 1.00 91.06 113 LYS A C 1
ATOM 896 O O . LYS A 1 113 ? -11.944 0.740 8.453 1.00 91.06 113 LYS A O 1
ATOM 901 N N . VAL A 1 114 ? -10.729 -0.733 7.246 1.00 90.38 114 VAL A N 1
ATOM 902 C CA . VAL A 1 114 ? -9.667 0.196 6.832 1.00 90.38 114 VAL A CA 1
ATOM 903 C C . VAL A 1 114 ? -9.388 0.055 5.342 1.00 90.38 114 VAL A C 1
ATOM 905 O O . VAL A 1 114 ? -9.395 -1.057 4.817 1.00 90.38 114 VAL A O 1
ATOM 908 N N . THR A 1 115 ? -9.091 1.174 4.689 1.00 89.75 115 THR A N 1
ATOM 909 C CA . THR A 1 115 ? -8.670 1.215 3.282 1.00 89.75 115 THR A CA 1
ATOM 910 C C . THR A 1 115 ? -7.211 1.633 3.215 1.00 89.75 115 THR A C 1
ATOM 912 O O . THR A 1 115 ? -6.786 2.540 3.937 1.00 89.75 115 THR A O 1
ATOM 915 N N . LEU A 1 116 ? -6.431 0.965 2.368 1.00 88.88 116 LEU A N 1
ATOM 916 C CA . LEU A 1 116 ? -4.984 1.134 2.293 1.00 88.88 116 LEU A CA 1
ATOM 917 C C . LEU A 1 116 ? -4.550 1.533 0.884 1.00 88.88 116 LEU A C 1
ATOM 919 O O . LEU A 1 116 ? -4.969 0.917 -0.092 1.00 88.88 116 LEU A O 1
ATOM 923 N N . ARG A 1 117 ? -3.661 2.526 0.779 1.00 87.00 117 ARG A N 1
ATOM 924 C CA . ARG A 1 117 ? -3.088 2.957 -0.505 1.00 87.00 117 ARG A CA 1
ATOM 925 C C . ARG A 1 117 ? -1.600 3.265 -0.374 1.00 87.00 117 ARG A C 1
ATOM 927 O O . ARG A 1 117 ? -1.199 3.996 0.527 1.00 87.00 117 ARG A O 1
ATOM 934 N N . ALA A 1 118 ? -0.785 2.708 -1.262 1.00 85.12 118 ALA A N 1
ATOM 935 C CA . ALA A 1 118 ? 0.646 2.983 -1.343 1.00 85.12 118 ALA A CA 1
ATOM 936 C C . ALA A 1 118 ? 0.894 4.321 -2.053 1.00 85.12 118 ALA A C 1
ATOM 938 O O . ALA A 1 118 ? 0.168 4.695 -2.978 1.00 85.12 118 ALA A O 1
ATOM 939 N N . GLY A 1 119 ? 1.913 5.050 -1.612 1.00 80.62 119 GLY A N 1
ATOM 940 C CA . GLY A 1 119 ? 2.248 6.354 -2.169 1.00 80.62 119 GLY A CA 1
ATOM 941 C C . GLY A 1 119 ? 3.513 6.951 -1.570 1.00 80.62 119 GLY A C 1
ATOM 942 O O . GLY A 1 119 ? 4.197 6.354 -0.732 1.00 80.62 119 GLY A O 1
ATOM 943 N N . TYR A 1 120 ? 3.801 8.178 -1.973 1.00 77.25 120 TYR A N 1
ATOM 944 C CA . TYR A 1 120 ? 4.809 9.029 -1.358 1.00 77.25 120 TYR A CA 1
ATOM 945 C C . TYR A 1 120 ? 4.246 10.436 -1.173 1.00 77.25 120 TYR A C 1
ATOM 947 O O . TYR A 1 120 ? 3.380 10.879 -1.921 1.00 77.25 120 TYR A O 1
ATOM 955 N N . THR A 1 121 ? 4.700 11.133 -0.135 1.00 69.19 121 THR A N 1
ATOM 956 C CA . THR A 1 121 ? 4.373 12.551 0.054 1.00 69.19 121 THR A CA 1
ATOM 957 C C . THR A 1 121 ? 5.388 13.363 -0.747 1.00 69.19 121 THR A C 1
ATOM 959 O O . THR A 1 121 ? 6.578 13.278 -0.452 1.00 69.19 121 THR A O 1
ATOM 962 N N . GLY A 1 122 ? 4.936 14.083 -1.772 1.00 67.19 122 GLY A N 1
ATOM 963 C CA . GLY A 1 122 ? 5.705 15.125 -2.452 1.00 67.19 122 GLY A CA 1
ATOM 964 C C . GLY A 1 122 ? 5.398 16.510 -1.872 1.00 67.19 122 GLY A C 1
ATOM 965 O O . GLY A 1 122 ? 4.605 16.623 -0.937 1.00 67.19 122 GLY A O 1
ATOM 966 N N . LYS A 1 123 ? 5.994 17.562 -2.453 1.00 64.69 123 LYS A N 1
ATOM 967 C CA . LYS A 1 123 ? 5.759 18.966 -2.056 1.00 64.69 123 LYS A CA 1
ATOM 968 C C . LYS A 1 123 ? 4.271 19.350 -2.112 1.00 64.69 123 LYS A C 1
ATOM 970 O O . LYS A 1 123 ? 3.780 20.029 -1.225 1.00 64.69 123 LYS A O 1
ATOM 975 N N . THR A 1 124 ? 3.541 18.826 -3.097 1.00 68.31 124 THR A N 1
ATOM 976 C CA . THR A 1 124 ? 2.110 19.091 -3.332 1.00 68.31 124 THR A CA 1
ATOM 977 C C . THR A 1 124 ? 1.178 18.002 -2.778 1.00 68.31 124 THR A C 1
ATOM 979 O O . THR A 1 124 ? 0.064 17.814 -3.258 1.00 68.31 124 THR A O 1
ATOM 982 N N . GLY A 1 125 ? 1.618 17.243 -1.768 1.00 68.94 125 GLY A N 1
ATOM 983 C CA . GLY A 1 125 ? 0.794 16.226 -1.107 1.00 68.94 125 GLY A CA 1
ATOM 984 C C . GLY A 1 125 ? 1.087 14.789 -1.544 1.00 68.94 125 GLY A C 1
ATOM 985 O O . GLY A 1 125 ? 2.173 14.458 -2.021 1.00 68.94 125 GLY A O 1
ATOM 986 N N . LEU A 1 126 ? 0.151 13.872 -1.282 1.00 71.19 126 LEU A N 1
ATOM 987 C CA . LEU A 1 126 ? 0.375 12.445 -1.521 1.00 71.19 126 LEU A CA 1
ATOM 988 C C . LEU A 1 126 ? 0.220 12.106 -3.008 1.00 71.19 126 LEU A C 1
ATOM 990 O O . LEU A 1 126 ? -0.893 12.032 -3.522 1.00 71.19 126 LEU A O 1
ATOM 994 N N . LYS A 1 127 ? 1.331 11.772 -3.657 1.00 70.38 127 LYS A N 1
ATOM 995 C CA . LYS A 1 127 ? 1.327 11.114 -4.960 1.00 70.38 127 LYS A CA 1
ATOM 996 C C . LYS A 1 127 ? 1.132 9.617 -4.739 1.00 70.38 127 LYS A C 1
ATOM 998 O O . LYS A 1 127 ? 1.932 8.946 -4.081 1.00 70.38 127 LYS A O 1
ATOM 1003 N N . ALA A 1 128 ? -0.005 9.112 -5.200 1.00 70.00 128 ALA A N 1
ATOM 1004 C CA . ALA A 1 128 ? -0.403 7.731 -4.990 1.00 70.00 128 ALA A CA 1
ATOM 1005 C C . ALA A 1 128 ? -0.029 6.849 -6.182 1.00 70.00 128 ALA A C 1
ATOM 1007 O O . ALA A 1 128 ? -0.104 7.283 -7.329 1.00 70.00 128 ALA A O 1
ATOM 1008 N N . PHE A 1 129 ? 0.307 5.595 -5.895 1.00 67.88 129 PHE A N 1
ATOM 1009 C CA . PHE A 1 129 ? 0.561 4.585 -6.918 1.00 67.88 129 PHE A CA 1
ATOM 1010 C C . PHE A 1 129 ? -0.690 3.774 -7.226 1.00 67.88 129 PHE A C 1
ATOM 1012 O O . PHE A 1 129 ? -1.656 3.764 -6.447 1.00 67.88 129 PHE A O 1
ATOM 1019 N N . THR A 1 130 ? -0.644 3.069 -8.354 1.00 64.81 130 THR A N 1
ATOM 1020 C CA . THR A 1 130 ? -1.604 2.015 -8.657 1.00 64.81 130 THR A CA 1
ATOM 1021 C C . THR A 1 130 ? -1.404 0.893 -7.645 1.00 64.81 130 THR A C 1
ATOM 1023 O O . THR A 1 130 ? -0.299 0.384 -7.445 1.00 64.81 130 THR A O 1
ATOM 1026 N N . VAL A 1 131 ? -2.479 0.524 -6.952 1.00 63.34 131 VAL A N 1
ATOM 1027 C CA . VAL A 1 131 ? -2.466 -0.595 -6.012 1.00 63.34 131 VAL A CA 1
ATOM 1028 C C . VAL A 1 131 ? -3.603 -1.525 -6.388 1.00 63.34 131 VAL A C 1
ATOM 1030 O O . VAL A 1 131 ? -4.763 -1.150 -6.244 1.00 63.34 131 VAL A O 1
ATOM 1033 N N . LEU A 1 132 ? -3.281 -2.746 -6.817 1.00 60.12 132 LEU A N 1
ATOM 1034 C CA . LEU A 1 132 ? -4.267 -3.739 -7.287 1.00 60.12 132 LEU A CA 1
ATOM 1035 C C . LEU A 1 132 ? -5.293 -4.114 -6.212 1.00 60.12 132 LEU A C 1
ATOM 1037 O O . LEU A 1 132 ? -6.371 -4.621 -6.488 1.00 60.12 132 LEU A O 1
ATOM 1041 N N . SER A 1 133 ? -4.956 -3.856 -4.955 1.00 61.38 133 SER A N 1
ATOM 1042 C CA . SER A 1 133 ? -5.799 -4.093 -3.791 1.00 61.38 133 SER A CA 1
ATOM 1043 C C . SER A 1 133 ? -6.276 -2.802 -3.112 1.00 61.38 133 SER A C 1
ATOM 1045 O O . SER A 1 133 ? -6.710 -2.874 -1.967 1.00 61.38 133 SER A O 1
ATOM 1047 N N . ALA A 1 134 ? -6.188 -1.628 -3.757 1.00 56.28 134 ALA A N 1
ATOM 1048 C CA . ALA A 1 134 ? -6.646 -0.351 -3.180 1.00 56.28 134 ALA A CA 1
ATOM 1049 C C . ALA A 1 134 ? -8.133 -0.371 -2.794 1.00 56.28 134 ALA A C 1
ATOM 1051 O O . ALA A 1 134 ? -8.511 0.231 -1.791 1.00 56.28 134 ALA A O 1
ATOM 1052 N N . ASN A 1 135 ? -8.954 -1.094 -3.558 1.00 54.19 135 ASN A N 1
ATOM 1053 C CA . ASN A 1 135 ? -10.397 -1.197 -3.327 1.00 54.19 135 ASN A CA 1
ATOM 1054 C C . ASN A 1 135 ? -10.757 -2.264 -2.276 1.00 54.19 135 ASN A C 1
ATOM 1056 O O . ASN A 1 135 ? -11.913 -2.372 -1.870 1.00 54.19 135 ASN A O 1
ATOM 1060 N N . LYS A 1 136 ? -9.780 -3.042 -1.781 1.00 64.75 136 LYS A N 1
ATOM 1061 C CA . LYS A 1 136 ? -10.018 -4.024 -0.717 1.00 64.75 136 LYS A CA 1
ATOM 1062 C C . LYS A 1 136 ? -10.061 -3.311 0.634 1.00 64.75 136 LYS A C 1
ATOM 1064 O O . LYS A 1 136 ? -9.048 -2.849 1.154 1.00 64.75 136 LYS A O 1
ATOM 1069 N N . SER A 1 137 ? -11.256 -3.233 1.214 1.00 71.69 137 SER A N 1
ATOM 1070 C CA . SER A 1 137 ? -11.443 -2.829 2.609 1.00 71.69 137 SER A CA 1
ATOM 1071 C C . SER A 1 137 ? -11.107 -3.995 3.536 1.00 71.69 137 SER A C 1
ATOM 1073 O O . SER A 1 137 ? -11.712 -5.060 3.441 1.00 71.69 137 SER A O 1
ATOM 1075 N N . PHE A 1 138 ? -10.180 -3.799 4.470 1.00 83.19 138 PHE A N 1
ATOM 1076 C CA . PHE A 1 138 ? -9.766 -4.846 5.405 1.00 83.19 138 PHE A CA 1
ATOM 1077 C C . PHE A 1 138 ? -10.601 -4.782 6.682 1.00 83.19 138 PHE A C 1
ATOM 1079 O O . PHE A 1 138 ? -10.692 -3.725 7.317 1.00 83.19 138 PHE A O 1
ATOM 1086 N N . LYS A 1 139 ? -11.209 -5.910 7.066 1.00 87.44 139 LYS A N 1
ATOM 1087 C CA . LYS A 1 139 ? -11.988 -6.033 8.305 1.00 87.44 139 LYS A CA 1
ATOM 1088 C C . LYS A 1 139 ? -11.066 -5.860 9.510 1.00 87.44 139 LYS A C 1
ATOM 1090 O O . LYS A 1 139 ? -9.991 -6.449 9.581 1.00 87.44 139 LYS A O 1
ATOM 1095 N N . VAL A 1 140 ? -11.503 -5.046 10.463 1.00 83.44 140 VAL A N 1
ATOM 1096 C CA . VAL A 1 140 ? -10.793 -4.843 11.724 1.00 83.44 140 VAL A CA 1
ATOM 1097 C C . VAL A 1 140 ? -11.231 -5.908 12.721 1.00 83.44 140 VAL A C 1
ATOM 1099 O O . VAL A 1 140 ? -12.402 -5.942 13.110 1.00 83.44 140 VAL A O 1
ATOM 1102 N N . THR A 1 141 ? -10.298 -6.750 13.163 1.00 86.25 141 THR A N 1
ATOM 1103 C CA . THR A 1 141 ? -10.573 -7.745 14.209 1.00 86.25 141 THR A CA 1
ATOM 1104 C C . THR A 1 141 ? -10.420 -7.131 15.601 1.00 86.25 141 THR A C 1
ATOM 1106 O O . THR A 1 141 ? -9.833 -6.050 15.770 1.00 86.25 141 THR A O 1
ATOM 1109 N N . LYS A 1 142 ? -11.017 -7.792 16.597 1.00 78.25 142 LYS A N 1
ATOM 1110 C CA . LYS A 1 142 ? -10.663 -7.567 18.001 1.00 78.25 142 LYS A CA 1
ATOM 1111 C C . LYS A 1 142 ? -9.276 -8.161 18.273 1.00 78.25 142 LYS A C 1
ATOM 1113 O O . LYS A 1 142 ? -8.823 -8.994 17.446 1.00 78.25 142 LYS A O 1
#

Secondary structure (DSSP, 8-state):
--EEEEEETTEEEEEETTEEEEHHHHHHTTSS--TT------EEEEEEEEEEE-TTSSEEEEEEEEEEEE---SSS----EEEEEETTEEEEEEPPTTSEEEEEEE-SS---EEEEEEEEEETTEEEEPEETTTT-PEEPB-

Foldseek 3Di:
DDWDWDCDPNWTWIADPNDIDTALRCQCLLNHDDPPRDRQFWEKEWAPWAWEAPPVNFKIKIKTFIDTPGDNPDDDDFFQWKWKQWPQGIDIWGADPRRITMDMDTDPDRTQWIFIWTFDQDPVGTDTTHYPCRVPIDGYYD

Sequence (142 aa):
MKTQVINDHDKIIVVYNGKSYPANQASKLGLYPQSGVKENRWTYKLTNVKAKRSKSGKTLKVSGKLVVTNIPLSVFTPAKKVKITTKNGIKYAKLTKKLTFKKTFKIKKKVKKVTLRAGYTGKTGLKAFTVLSANKSFKVTK
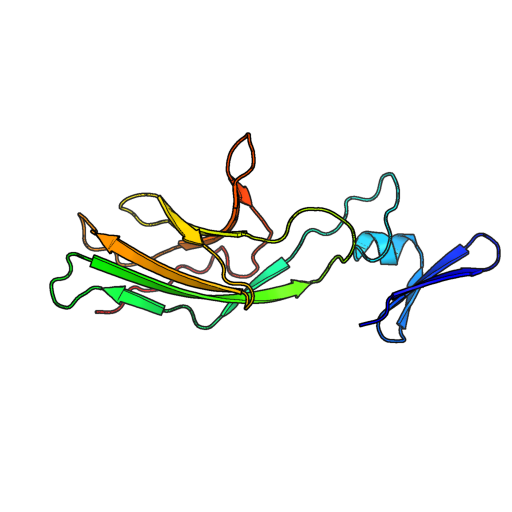
pLDDT: mean 76.76, std 14.85, range [41.91, 96.31]

Organism: NCBI:txid2487722

Radius of gyration: 19.08 Å; chains: 1; bounding box: 36×32×62 Å

=== Feature glossary ===
Reading guide. The protein is described through the following features:

Foldseek 3Di. A 3Di character summarizes, for each residue, the relative orientation of the Cα frame of its nearest spatial neighbor. Because it encodes fold topology rather than chemistry, 3Di alignments detect remote structural similarity that sequence alignment misses.

Contact-map, Ramachandran, and PAE plots. Plot images: a contact map (which residues are close in 3D, as an N×N binary image), a Ramachandran scatter (backbone torsion angles, revealing secondary-structure composition at a glance), and — for AlphaFold structures — a PAE heatmap (pairwise prediction confidence).

Radius of gyration, Cα contacts, bounding box. Radius of gyration (Rg) is the root-mean-square distance of Cα atoms from their centroid — a single number for overall size and compactness. A globular domain of N residues has Rg ≈ 2.2·N^0.38 Å; an extended or disordered chain has a much larger Rg. The Cα contact count is the number of residue pairs whose Cα atoms are within 8 Å and are more than four positions apart in sequence — a standard proxy for tertiary packing density. The bounding box is the smallest axis-aligned box enclosing all Cα atoms.

Secondary structure (8-state, DSSP). Eight-state secondary structure (DSSP): H is the canonical α-helix, G the tighter 3₁₀-helix, I the wider π-helix; E/B are β-structure, T and S are turns and bends, and '-' is everything else. DSSP derives these from the pattern of main-chain 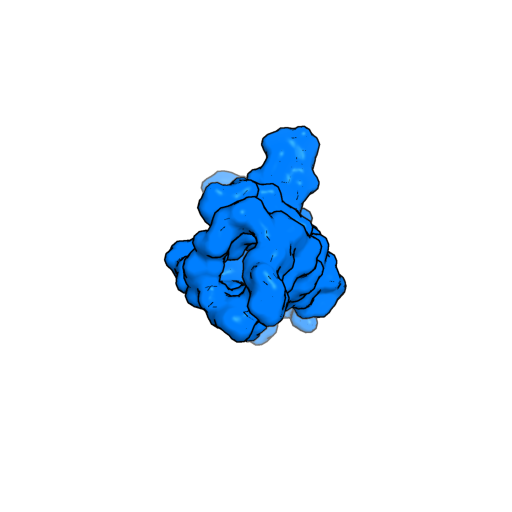N–H···O=C hydrogen bonds, not from the sequence.

B-factor. B-factor (Debye–Waller factor) reflects atomic displacement in the crystal lattice. It is an experimental observable (units Å²), not a prediction; low values mean the atom is pinned down, high values mean it moves or is heterogeneous across the crystal.

pLDDT. pLDDT is the predicted lDDT-Cα score: AlphaFold's confidence that the local environment of each residue (all inter-atomic distances within 15 Å) is correctly placed. It is a per-residue number between 0 and 100, with higher meaning more reliable.

Nearest PDB structures. Nearest PDB neighbors are the top structural matches found by Foldseek when searching this structure against the entire Protein Data Bank. Each hit reports a TM-score (0 to 1; >0.5 almost always implies the same fold) and an E-value. These are *structural* homologs — they may share no detectable sequence similarity.

Solvent-accessible surface area. Accessible surface area quantifies burial. A residue with SASA near zero is packed into the hydrophobic core; one with SASA >100 Å² sits on the surface. Computed here via the Shrake–Rupley numerical algorithm with a 1.4 Å probe.

Rendered structure images. Structure images are PyMOL renders from six orthogonal camera directions. Cartoon representation draws helices as coils and strands as arrows; sticks shows the backbone as bonds; surface shows the solvent-excluded envelope. Rainbow coloring maps sequence position to hue (blue→red, N→C); chain coloring assigns a distinct color per polypeptide.

Backbone torsions (φ/ψ). φ (phi) and ψ (psi) are the two rotatable backbone dihedrals per residue: φ is the C(i-1)–N–Cα–C torsion, ψ is the N–Cα–C–N(i+1) torsion, both in degrees on (−180°, 180°]. α-helical residues cluster near (−60°, −45°); β-strand residues near (−120°, +130°). A Ramachandran plot is simply a scatter of (φ, ψ) for every residue.

Predicted aligned error. Predicted Aligned Error (PAE) is an AlphaFold confidence matrix: entry (i, j) is the expected error in the position of residue j, in ångströms, when the prediction is superimposed on the true structure at residue i. Low PAE within a block of residues means that block is internally rigid and well-predicted; high PAE between two blocks means their relative placement is uncertain even if each block individually is confident.

mmCIF coordinates. Structure coordinates are given as an mmCIF _atom_site loop: one row per atom with element, residue name, chain id, sequence number, and x/y/z position in Å. Only the four main-chain atoms per residue are included here; side chains are omitted to keep the record compact.

InterPro / GO / CATH / organism. Database cross-references. InterPro integrates a dozen domain/family signature databases into unified entries with residue-range hits. GO terms attach function/process/location labels with evidence codes. CATH codes position the fold in a four-level structural taxonomy. Organism is the NCBI-taxonomy species name.

Secondary structure (3-state, P-SEA). SS3 is a coarse helix/strand/coil call (letters a/b/c) made by the P-SEA algorithm from inter-Cα distances and dihedrals. It is less detailed than DSSP but needs only Cα positions.

Sequence. Sequence gives the chain of amino acids in standard one-letter code (A=alanine, C=cysteine, …, Y=tyrosine), read N→C. It is the only feature that is directly encoded by the gene; all structural features are derived from the folded form of this sequence.